Protein AF-A0A543B0J4-F1 (afdb_monomer)

Sequence (140 aa):
MSNDVAPTSSEAPSAAEYLVRTGGAVVIVAAALLASVAGAFLVPLKVSGSYLPVAAVITVAANIGLPLLALWWVRSRLVALIPGLIWFIVVLLATQPDSSGGVVIANMWPATVYLLSGAAAIAVMGYLTIVGSLRRFIAE

Organism: NCBI:txid1496996

Secondary structure (DSSP, 8-state):
-----------PPPHHHHHHHHHHHHHHHHHHHHHHHHHHHHTT-EETTEE-THHHHHHHHHHHHHHHHIIIII--HHHHHHHHHHHHHHHHHHTS--TTS--SS-SSHHHHHHHHHHHHHHHHHHHHHHH-THHHHT--

Solvent-accessible surface area (backbone atoms only — not comparable to full-atom values): 7689 Å² total; per-residue (Å²): 136,84,83,78,74,73,82,76,72,83,81,67,80,52,71,66,57,55,51,53,29,51,52,47,50,52,51,45,53,52,50,27,47,51,50,35,52,52,24,46,70,30,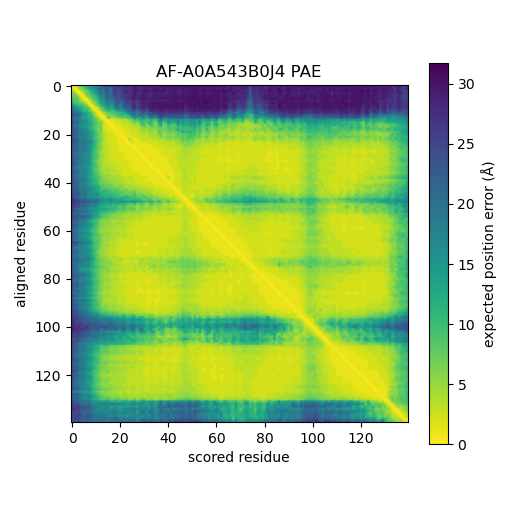39,76,36,63,58,97,89,39,78,45,63,57,21,27,55,53,36,32,50,47,33,47,48,48,26,52,47,24,44,71,68,46,64,32,66,70,63,25,49,45,39,42,52,46,31,51,53,49,51,57,58,34,54,40,69,46,100,86,69,47,50,65,51,53,100,46,73,47,39,53,50,30,52,52,41,33,51,49,30,29,52,53,46,47,49,37,55,71,76,45,56,62,62,59,71,75,76,108

Structure (mmCIF, N/CA/C/O backbone):
data_AF-A0A543B0J4-F1
#
_entry.id   AF-A0A543B0J4-F1
#
loop_
_atom_site.group_PDB
_atom_site.id
_atom_site.type_symbol
_atom_site.label_atom_id
_atom_site.label_alt_id
_atom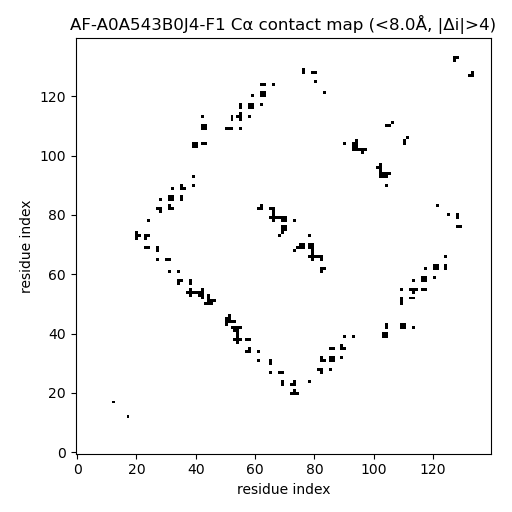_site.label_comp_id
_atom_site.label_asym_id
_atom_site.label_entity_id
_atom_site.label_seq_id
_atom_site.pdbx_PDB_ins_code
_atom_site.Cartn_x
_atom_site.Cartn_y
_atom_site.Cartn_z
_atom_site.occupancy
_atom_site.B_iso_or_equiv
_atom_site.auth_seq_id
_atom_site.auth_comp_id
_atom_site.auth_asym_id
_atom_site.auth_atom_id
_atom_site.pdbx_PDB_model_num
ATOM 1 N N . MET A 1 1 ? -37.886 -7.436 47.217 1.00 50.31 1 MET A N 1
ATOM 2 C CA . MET A 1 1 ? -36.432 -7.597 47.019 1.00 50.31 1 MET A CA 1
ATOM 3 C C . MET A 1 1 ? -36.059 -6.837 45.757 1.00 50.31 1 MET A C 1
ATOM 5 O O . MET A 1 1 ? -36.372 -7.315 44.676 1.00 50.31 1 MET A O 1
ATOM 9 N N . SER A 1 2 ? -35.531 -5.615 45.902 1.00 52.66 2 SER A N 1
ATOM 10 C CA . SER A 1 2 ? -34.975 -4.841 44.782 1.00 52.66 2 SER A CA 1
ATOM 11 C C . SER A 1 2 ? -33.645 -5.484 44.411 1.00 52.66 2 SER A C 1
ATOM 13 O O . SER A 1 2 ? -32.756 -5.553 45.257 1.00 52.66 2 SER A O 1
ATOM 15 N N . ASN A 1 3 ? -33.525 -6.017 43.197 1.00 61.81 3 ASN A N 1
ATOM 16 C CA . ASN A 1 3 ? -32.223 -6.383 42.653 1.00 61.81 3 ASN A CA 1
ATOM 17 C C . ASN A 1 3 ? -31.602 -5.106 42.090 1.00 61.81 3 ASN A C 1
ATOM 19 O O . ASN A 1 3 ? -31.711 -4.830 40.896 1.00 61.81 3 ASN A O 1
ATOM 23 N N . ASP A 1 4 ? -30.970 -4.329 42.966 1.00 59.31 4 ASP A N 1
ATOM 24 C CA . ASP A 1 4 ? -30.074 -3.254 42.561 1.00 59.31 4 ASP A CA 1
ATOM 25 C C . ASP A 1 4 ? -28.814 -3.909 41.982 1.00 59.31 4 ASP A C 1
ATOM 27 O O . ASP A 1 4 ? -27.851 -4.220 42.684 1.00 59.31 4 ASP A O 1
ATOM 31 N N . VAL A 1 5 ? -28.847 -4.192 40.680 1.00 65.31 5 VAL A N 1
ATOM 32 C CA . VAL A 1 5 ? -27.644 -4.523 39.917 1.00 65.31 5 VAL A CA 1
ATOM 33 C C . VAL A 1 5 ? -26.795 -3.258 39.906 1.00 65.31 5 VAL A C 1
ATOM 35 O O . VAL A 1 5 ? -27.117 -2.288 39.220 1.00 65.31 5 VAL A O 1
ATOM 38 N N . ALA A 1 6 ? -25.735 -3.250 40.716 1.00 60.72 6 ALA A N 1
ATOM 39 C CA . ALA A 1 6 ? -24.741 -2.188 40.700 1.00 60.72 6 ALA A CA 1
ATOM 40 C C . ALA A 1 6 ? -24.255 -1.979 39.254 1.00 60.72 6 ALA A C 1
ATOM 42 O O . ALA A 1 6 ? -23.971 -2.969 38.572 1.00 60.72 6 ALA A O 1
ATOM 43 N N . PRO A 1 7 ? -24.151 -0.733 38.759 1.00 55.00 7 PRO A N 1
ATOM 44 C CA . PRO A 1 7 ? -23.588 -0.492 37.441 1.00 55.00 7 PRO A CA 1
ATOM 45 C C . PRO A 1 7 ? -22.141 -0.990 37.458 1.00 55.00 7 PRO A C 1
ATOM 47 O O . PRO A 1 7 ? -21.287 -0.410 38.131 1.00 55.00 7 PRO A O 1
ATOM 50 N N . THR A 1 8 ? -21.864 -2.096 36.763 1.00 56.38 8 THR A N 1
ATOM 51 C CA . THR A 1 8 ? -20.497 -2.570 36.558 1.00 56.38 8 THR A CA 1
ATOM 52 C C . THR A 1 8 ? -19.751 -1.446 35.858 1.00 56.38 8 THR A C 1
ATOM 54 O O . THR A 1 8 ? -20.119 -1.044 34.754 1.00 56.38 8 THR A O 1
ATOM 57 N N . SER A 1 9 ? -18.776 -0.888 36.570 1.00 52.16 9 SER A N 1
ATOM 58 C CA . SER A 1 9 ? -17.838 0.141 36.134 1.00 52.16 9 SER A CA 1
ATOM 59 C C . SER A 1 9 ? -17.613 0.132 34.623 1.00 52.16 9 SER A C 1
ATOM 61 O O . SER A 1 9 ? -17.160 -0.874 34.086 1.00 52.16 9 SER A O 1
ATOM 63 N N . SER A 1 10 ? -17.910 1.262 33.978 1.00 54.09 10 SER A N 1
ATOM 64 C CA . SER A 1 10 ? -17.472 1.650 32.633 1.00 54.09 10 SER A CA 1
ATOM 65 C C . SER A 1 10 ? -16.203 0.904 32.189 1.00 54.09 10 SER A C 1
ATOM 67 O O . SER A 1 10 ? -15.107 1.260 32.625 1.00 54.09 10 SER A O 1
ATOM 69 N N . GLU A 1 11 ? -16.339 -0.110 31.328 1.00 58.06 11 GLU A N 1
ATOM 70 C CA . GLU A 1 11 ? -15.214 -0.815 30.701 1.00 58.06 11 GLU A CA 1
ATOM 71 C C . GLU A 1 11 ? -14.486 0.145 29.751 1.00 58.06 11 GLU A C 1
ATOM 73 O O . GLU A 1 11 ? -14.740 0.205 28.548 1.00 58.06 11 GLU A O 1
ATOM 78 N N . ALA A 1 12 ? -13.580 0.957 30.296 1.00 61.25 12 ALA A N 1
ATOM 79 C CA . ALA A 1 12 ? -12.558 1.594 29.485 1.00 61.25 12 ALA A CA 1
ATOM 80 C C . ALA A 1 12 ? -11.719 0.479 28.824 1.00 61.25 12 ALA A C 1
ATOM 82 O O . ALA A 1 12 ? -11.410 -0.510 29.498 1.00 61.25 12 ALA A O 1
ATOM 83 N N . PRO A 1 13 ? -11.346 0.599 27.535 1.00 62.69 13 PRO A N 1
ATOM 84 C CA . PRO A 1 13 ? -10.584 -0.437 26.847 1.00 62.69 13 PRO A CA 1
ATOM 85 C C . PRO A 1 13 ? -9.326 -0.782 27.645 1.00 62.69 13 PRO A C 1
ATOM 87 O O . PRO A 1 13 ? -8.574 0.115 28.037 1.00 62.69 13 PRO A O 1
ATOM 90 N N . SER A 1 14 ? -9.094 -2.072 27.899 1.00 79.56 14 SER A N 1
ATOM 91 C CA . SER A 1 14 ? -7.915 -2.498 28.657 1.00 79.56 14 SER A CA 1
ATOM 92 C C . SER A 1 14 ? -6.630 -2.028 27.957 1.00 79.56 14 SER A C 1
ATOM 94 O O . SER A 1 14 ? -6.548 -2.006 26.726 1.00 79.56 14 SER A O 1
ATOM 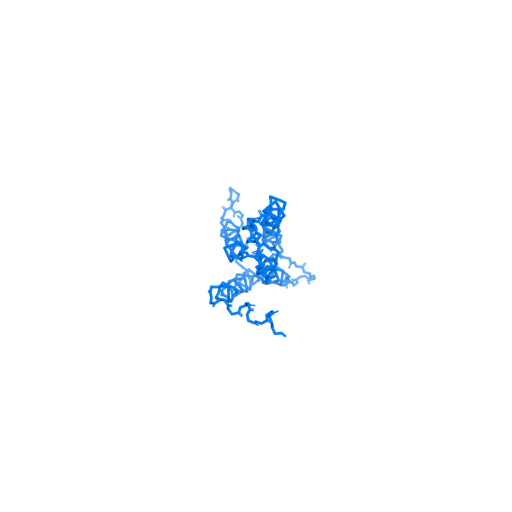96 N N . ALA A 1 15 ? -5.593 -1.672 28.720 1.00 80.88 15 ALA A N 1
ATOM 97 C CA . ALA A 1 15 ? -4.308 -1.242 28.154 1.00 80.88 15 ALA A CA 1
ATOM 98 C C . ALA A 1 15 ? -3.713 -2.281 27.177 1.00 80.88 15 ALA A C 1
ATOM 100 O O . ALA A 1 15 ? -3.077 -1.920 26.187 1.00 80.88 15 ALA A O 1
ATOM 101 N N . ALA A 1 16 ? -3.982 -3.569 27.413 1.00 81.50 16 ALA A N 1
ATOM 102 C CA . ALA A 1 16 ? -3.600 -4.663 26.526 1.00 81.50 16 ALA A CA 1
ATOM 103 C C . ALA A 1 16 ? -4.281 -4.573 25.147 1.00 81.50 16 ALA A C 1
ATOM 105 O O . ALA A 1 16 ? -3.628 -4.766 24.123 1.00 81.50 16 ALA A O 1
ATOM 106 N N . GLU A 1 17 ? -5.567 -4.218 25.095 1.00 83.19 17 GLU A N 1
ATOM 107 C CA . GLU A 1 17 ? -6.290 -4.030 23.834 1.00 83.19 17 GLU A CA 1
ATOM 108 C C . GLU A 1 17 ? -5.719 -2.857 23.024 1.00 83.19 17 GLU A C 1
ATOM 110 O O . GLU A 1 17 ? -5.541 -2.958 21.807 1.00 83.19 17 GLU A O 1
ATOM 115 N N . TYR A 1 18 ? -5.363 -1.761 23.700 1.00 84.00 18 TYR A N 1
ATOM 116 C CA . TYR A 1 18 ? -4.688 -0.628 23.065 1.00 84.00 18 TYR A CA 1
ATOM 117 C C . TYR A 1 18 ? -3.324 -1.013 22.483 1.00 84.00 18 TYR A C 1
ATOM 119 O O . TYR A 1 18 ? -3.014 -0.630 21.351 1.00 84.00 18 TYR A O 1
ATOM 127 N N . LEU A 1 19 ? -2.524 -1.793 23.215 1.00 87.62 19 LEU A N 1
ATOM 128 C CA . LEU A 1 19 ? -1.219 -2.268 22.746 1.00 87.62 19 LEU A CA 1
ATOM 129 C C . LEU A 1 19 ? -1.350 -3.167 21.512 1.00 87.62 19 LEU A C 1
ATOM 131 O O . LEU A 1 19 ? -0.626 -2.963 20.538 1.00 87.62 19 LEU A O 1
ATOM 135 N N . VAL A 1 20 ? -2.308 -4.100 21.502 1.00 87.25 20 VAL A N 1
ATOM 136 C CA . VAL A 1 20 ? -2.553 -4.986 20.351 1.00 87.25 20 VAL A CA 1
ATOM 137 C C . VAL A 1 20 ? -2.985 -4.189 19.120 1.00 87.25 20 VAL A C 1
ATOM 139 O O . VAL A 1 20 ? -2.452 -4.403 18.031 1.00 87.25 20 VAL A O 1
ATOM 142 N N . ARG A 1 21 ? -3.904 -3.228 19.274 1.00 88.25 21 ARG A N 1
ATOM 143 C CA . ARG A 1 21 ? -4.356 -2.379 18.157 1.00 88.25 21 ARG A CA 1
ATOM 144 C C . ARG A 1 21 ? -3.232 -1.496 17.613 1.00 88.25 21 ARG A C 1
ATOM 146 O O . ARG A 1 21 ? -3.113 -1.336 16.400 1.00 88.25 21 ARG A O 1
ATOM 153 N N . THR A 1 22 ? -2.394 -0.954 18.495 1.00 89.00 22 THR A N 1
ATOM 154 C CA . THR A 1 22 ? -1.243 -0.128 18.101 1.00 89.00 22 THR A CA 1
ATOM 155 C C . THR A 1 22 ? -0.193 -0.969 17.378 1.00 89.00 22 THR A C 1
ATOM 157 O O . THR A 1 22 ? 0.276 -0.574 16.313 1.00 89.00 22 THR A O 1
ATOM 160 N N . GLY A 1 23 ? 0.114 -2.165 17.890 1.00 91.00 23 GLY A N 1
ATOM 161 C CA . GLY A 1 23 ? 1.003 -3.118 17.226 1.00 91.00 23 GLY A CA 1
ATOM 162 C C . GLY A 1 23 ? 0.496 -3.512 15.837 1.00 91.00 23 GLY A C 1
ATOM 163 O O . GLY A 1 23 ? 1.254 -3.461 14.871 1.00 91.00 23 GLY A O 1
ATOM 164 N N . GLY A 1 24 ? -0.802 -3.801 15.706 1.00 90.12 24 GLY A N 1
ATOM 165 C CA . GLY A 1 24 ? -1.434 -4.080 14.414 1.00 90.12 24 GLY A CA 1
ATOM 166 C C . GLY A 1 24 ? -1.292 -2.921 13.422 1.00 90.12 24 GLY A C 1
ATOM 167 O O . GLY A 1 24 ? -0.954 -3.144 12.261 1.00 90.12 24 GLY A O 1
ATOM 168 N N . ALA A 1 25 ? -1.469 -1.675 13.874 1.00 91.25 25 ALA A N 1
ATOM 169 C CA . ALA A 1 25 ? -1.282 -0.495 13.028 1.00 91.25 25 ALA A CA 1
ATOM 170 C C . ALA A 1 25 ? 0.161 -0.377 12.507 1.00 91.25 25 ALA A C 1
ATOM 172 O O . ALA A 1 25 ? 0.362 -0.125 11.319 1.00 91.25 25 ALA A O 1
ATOM 173 N N . VAL A 1 26 ? 1.159 -0.620 13.363 1.00 95.12 26 VAL A N 1
ATOM 174 C CA . VAL A 1 26 ? 2.579 -0.623 12.968 1.00 95.12 26 VAL A CA 1
ATOM 175 C C . VAL A 1 26 ? 2.858 -1.707 11.925 1.00 95.12 26 VAL A C 1
ATOM 177 O O . VAL A 1 26 ? 3.510 -1.435 10.917 1.00 95.12 26 VAL A O 1
ATOM 180 N N . VAL A 1 27 ? 2.320 -2.915 12.118 1.00 95.75 27 VAL A N 1
ATOM 181 C CA . VAL A 1 27 ? 2.472 -4.023 11.161 1.00 95.75 27 VAL A CA 1
ATOM 182 C C . VAL A 1 27 ? 1.863 -3.674 9.803 1.00 95.75 27 VAL A C 1
ATOM 184 O O . VAL A 1 27 ? 2.491 -3.917 8.776 1.00 95.75 27 VAL A O 1
ATOM 187 N N . ILE A 1 28 ? 0.678 -3.059 9.776 1.00 95.75 28 ILE A N 1
ATOM 188 C CA . ILE A 1 28 ? 0.019 -2.636 8.530 1.00 95.75 28 ILE A CA 1
ATOM 189 C C . ILE A 1 28 ? 0.858 -1.597 7.785 1.00 95.75 28 ILE A C 1
ATOM 191 O O . ILE A 1 28 ? 1.022 -1.702 6.571 1.00 95.75 28 ILE A O 1
ATOM 195 N N . VAL A 1 29 ? 1.416 -0.620 8.504 1.00 95.88 29 VAL A N 1
ATOM 196 C CA . VAL A 1 29 ? 2.303 0.400 7.927 1.00 95.88 29 VAL A CA 1
ATOM 197 C C . VAL A 1 29 ? 3.552 -0.242 7.326 1.00 95.88 29 VAL A C 1
ATOM 199 O O . VAL A 1 29 ? 3.888 0.031 6.174 1.00 95.88 29 VAL A O 1
ATOM 202 N N . ALA A 1 30 ? 4.212 -1.130 8.073 1.00 96.25 30 ALA A N 1
ATOM 203 C CA . ALA A 1 30 ? 5.404 -1.828 7.604 1.00 96.25 30 ALA A CA 1
ATOM 204 C C . ALA A 1 30 ? 5.106 -2.702 6.375 1.00 96.25 30 ALA A C 1
ATOM 206 O O . ALA A 1 30 ? 5.843 -2.659 5.390 1.00 96.25 30 ALA A O 1
ATOM 207 N N . ALA A 1 31 ? 3.995 -3.442 6.395 1.00 95.81 31 ALA A N 1
ATOM 208 C CA . ALA A 1 31 ? 3.563 -4.273 5.277 1.00 95.81 31 ALA A CA 1
ATOM 209 C C . ALA A 1 31 ? 3.219 -3.438 4.034 1.00 95.81 31 ALA A C 1
ATOM 211 O O . ALA A 1 31 ? 3.613 -3.806 2.930 1.00 95.81 31 ALA A O 1
ATOM 212 N N . ALA A 1 32 ? 2.539 -2.298 4.201 1.00 95.75 32 ALA A N 1
ATOM 213 C CA . ALA A 1 32 ? 2.230 -1.384 3.103 1.00 95.75 32 ALA A CA 1
ATOM 214 C C . ALA A 1 32 ? 3.499 -0.825 2.458 1.00 95.75 32 ALA A C 1
ATOM 216 O O . ALA A 1 32 ? 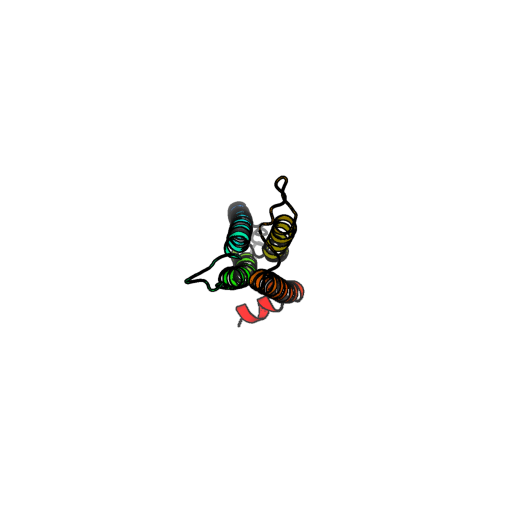3.609 -0.794 1.231 1.00 95.75 32 ALA A O 1
ATOM 217 N N . LEU A 1 33 ? 4.471 -0.420 3.278 1.00 96.75 33 LEU A N 1
ATOM 218 C CA . LEU A 1 33 ? 5.747 0.090 2.795 1.00 96.75 33 LEU A CA 1
ATOM 219 C C . LEU A 1 33 ? 6.515 -0.987 2.023 1.00 96.75 33 LEU A C 1
ATOM 221 O O . LEU A 1 33 ? 6.907 -0.753 0.882 1.00 96.75 33 LEU A O 1
ATOM 225 N N . LEU A 1 34 ? 6.663 -2.181 2.604 1.00 96.12 34 LEU A N 1
ATOM 226 C CA . LEU A 1 34 ? 7.339 -3.310 1.961 1.00 96.12 34 LEU A CA 1
ATOM 227 C C . LEU A 1 34 ? 6.672 -3.698 0.639 1.00 96.12 34 LEU A C 1
ATOM 229 O O . LEU A 1 34 ? 7.362 -3.849 -0.366 1.00 96.12 34 LEU A O 1
ATOM 233 N N .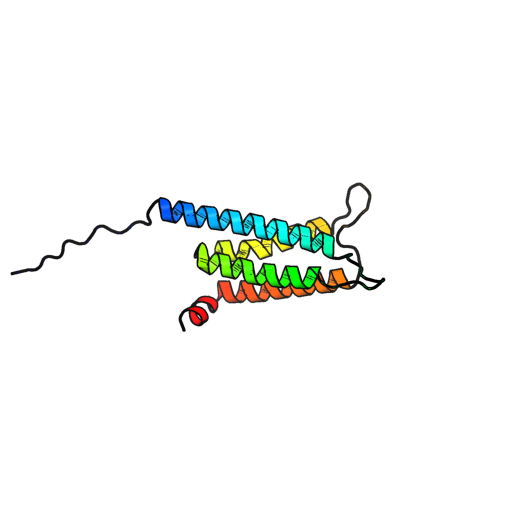 ALA A 1 35 ? 5.341 -3.812 0.615 1.00 94.56 35 ALA A N 1
ATOM 234 C CA . ALA A 1 35 ? 4.595 -4.149 -0.593 1.00 94.56 35 ALA A CA 1
ATOM 235 C C . ALA A 1 35 ? 4.751 -3.082 -1.686 1.00 94.56 35 ALA A C 1
ATOM 237 O O . ALA A 1 35 ? 4.898 -3.421 -2.857 1.00 94.56 35 ALA A O 1
ATOM 238 N N . SER A 1 36 ? 4.760 -1.801 -1.310 1.00 94.25 36 SER A N 1
ATOM 239 C CA . SER A 1 36 ? 4.907 -0.690 -2.256 1.00 94.25 36 SER A CA 1
ATOM 240 C C . SER A 1 36 ? 6.307 -0.633 -2.857 1.00 94.25 36 SER A C 1
ATOM 242 O O . SER A 1 36 ? 6.454 -0.471 -4.067 1.00 94.25 36 SER A O 1
ATOM 244 N N . VAL A 1 37 ? 7.334 -0.809 -2.023 1.00 94.12 37 VAL A N 1
ATOM 245 C CA . VAL A 1 37 ? 8.728 -0.858 -2.473 1.00 94.12 37 VAL A CA 1
ATOM 246 C C . VAL A 1 37 ? 8.935 -2.072 -3.377 1.00 94.12 37 VAL A C 1
ATOM 248 O O . VAL A 1 37 ? 9.373 -1.914 -4.513 1.00 94.12 37 VAL A O 1
ATOM 251 N N . ALA A 1 38 ? 8.549 -3.269 -2.929 1.00 93.25 38 ALA A N 1
ATOM 252 C CA . ALA A 1 38 ? 8.657 -4.484 -3.735 1.00 93.25 38 ALA A CA 1
ATOM 253 C C . ALA A 1 38 ? 7.898 -4.357 -5.066 1.00 93.25 38 ALA A C 1
ATOM 255 O O . ALA A 1 38 ? 8.436 -4.706 -6.115 1.00 93.25 38 ALA A O 1
ATOM 256 N N . GLY A 1 39 ? 6.682 -3.803 -5.034 1.00 91.25 39 GLY A N 1
ATOM 257 C CA . GLY A 1 39 ? 5.876 -3.525 -6.219 1.00 91.25 39 GLY A CA 1
ATOM 258 C C . GLY A 1 39 ? 6.609 -2.640 -7.224 1.00 91.25 39 GLY A C 1
ATOM 259 O O . GLY A 1 39 ? 6.702 -3.014 -8.390 1.00 91.25 39 GLY A O 1
ATOM 260 N N . ALA A 1 40 ? 7.205 -1.531 -6.774 1.00 90.94 40 ALA A N 1
ATOM 261 C CA . ALA A 1 40 ? 7.969 -0.627 -7.634 1.00 90.94 40 ALA A CA 1
ATOM 262 C C . ALA A 1 40 ? 9.158 -1.329 -8.319 1.00 90.94 40 ALA A C 1
ATOM 264 O O . ALA A 1 40 ? 9.345 -1.182 -9.525 1.00 90.94 40 ALA A O 1
ATOM 265 N N . PHE A 1 41 ? 9.911 -2.157 -7.586 1.00 89.88 41 PHE A N 1
ATOM 266 C CA . PHE A 1 41 ? 11.038 -2.920 -8.144 1.00 89.88 41 PHE A CA 1
ATOM 267 C C . PHE A 1 41 ? 10.613 -4.059 -9.085 1.00 89.88 41 PHE A C 1
ATOM 269 O O . PHE A 1 41 ? 11.402 -4.488 -9.926 1.00 89.88 41 PHE A O 1
ATOM 276 N N . LEU A 1 42 ? 9.374 -4.542 -8.976 1.00 91.94 42 LEU A N 1
ATOM 277 C CA . LEU A 1 42 ? 8.822 -5.590 -9.839 1.00 91.94 42 LEU A CA 1
ATOM 278 C C . LEU A 1 42 ? 8.221 -5.048 -11.144 1.00 91.94 42 LEU A C 1
ATOM 280 O O . LEU A 1 42 ? 7.937 -5.839 -12.042 1.00 91.94 42 LEU A O 1
ATOM 284 N N . VAL A 1 43 ? 8.034 -3.730 -11.285 1.00 90.38 43 VAL A N 1
ATOM 285 C CA . VAL A 1 43 ? 7.517 -3.108 -12.520 1.00 90.38 43 VAL A CA 1
ATOM 286 C C . VAL A 1 43 ? 8.339 -3.492 -13.764 1.00 90.38 43 VAL A C 1
ATOM 288 O O . VAL A 1 43 ? 7.732 -3.882 -14.767 1.00 90.38 43 VAL A O 1
ATOM 291 N N . PRO A 1 44 ? 9.688 -3.444 -13.749 1.00 89.25 44 PRO A N 1
ATOM 292 C CA . PRO A 1 44 ? 10.505 -3.842 -14.893 1.00 89.25 44 PRO A CA 1
ATOM 293 C C . PRO A 1 44 ? 10.703 -5.356 -15.059 1.00 89.25 44 PRO A C 1
ATOM 295 O O . PRO A 1 44 ? 11.488 -5.760 -15.920 1.00 89.25 44 PRO A O 1
ATOM 298 N N . LEU A 1 45 ? 10.021 -6.206 -14.279 1.00 89.81 45 LEU A N 1
ATOM 299 C CA . LEU A 1 45 ? 10.238 -7.651 -14.311 1.00 89.81 45 LEU A CA 1
ATOM 300 C C . LEU A 1 45 ? 9.884 -8.244 -15.683 1.00 89.81 45 LEU A C 1
ATOM 302 O O . LEU A 1 45 ? 8.764 -8.109 -16.187 1.00 89.81 45 LEU A O 1
ATOM 306 N N . LYS A 1 46 ? 10.853 -8.956 -16.262 1.00 88.69 46 LYS A N 1
ATOM 307 C CA . LYS A 1 46 ? 10.706 -9.690 -17.519 1.00 88.69 46 LYS A CA 1
ATOM 308 C C . LYS A 1 46 ? 10.861 -11.183 -17.289 1.00 88.69 46 LYS A C 1
ATOM 310 O O . LYS A 1 46 ? 11.781 -11.614 -16.601 1.00 88.69 46 LYS A O 1
ATOM 315 N N . VAL A 1 47 ? 10.014 -11.963 -17.947 1.00 89.62 47 VAL A N 1
ATOM 316 C CA . VAL A 1 47 ? 10.147 -13.417 -18.056 1.00 89.62 47 VAL A CA 1
ATOM 317 C C . VAL A 1 47 ? 10.140 -13.762 -19.539 1.00 89.62 47 VAL A C 1
ATOM 319 O O . VAL A 1 47 ? 9.237 -13.358 -20.271 1.00 89.62 47 VAL A O 1
ATOM 322 N N . SER A 1 48 ? 11.183 -14.451 -20.009 1.00 86.75 48 SER A N 1
ATOM 323 C CA . SER A 1 48 ? 11.331 -14.844 -21.422 1.00 86.75 48 SER A CA 1
ATOM 324 C C . SER A 1 48 ? 11.204 -13.674 -22.416 1.00 86.75 48 SER A C 1
ATOM 326 O O . SER A 1 48 ? 10.619 -13.809 -23.485 1.00 86.75 48 SER A O 1
ATOM 328 N N . GLY A 1 49 ? 11.709 -12.492 -22.047 1.00 85.50 49 GLY A N 1
ATOM 329 C CA . GLY A 1 49 ? 11.666 -11.284 -22.884 1.00 85.50 49 GLY A CA 1
ATOM 330 C C . GLY A 1 49 ? 10.350 -10.495 -22.839 1.00 85.50 49 GLY A C 1
ATOM 331 O O . GLY A 1 49 ? 10.326 -9.356 -23.301 1.00 85.50 49 GLY A O 1
ATOM 332 N N . SER A 1 50 ? 9.292 -11.036 -22.228 1.00 87.44 50 SER A N 1
ATOM 333 C CA . SER A 1 50 ? 8.008 -10.349 -22.042 1.00 87.44 50 SER A CA 1
ATOM 334 C C . SER A 1 50 ? 7.895 -9.753 -20.642 1.00 87.44 50 SER A C 1
ATOM 336 O O . SER A 1 50 ? 8.336 -10.357 -19.665 1.00 87.44 50 SER A O 1
ATOM 338 N N . TYR A 1 51 ? 7.297 -8.568 -20.530 1.00 88.69 51 TYR A N 1
ATOM 339 C CA . TYR A 1 51 ? 7.008 -7.963 -19.231 1.00 88.69 51 TYR A CA 1
ATOM 340 C C . TYR A 1 51 ? 5.857 -8.687 -18.539 1.00 88.69 51 TYR A C 1
ATOM 342 O O . TYR A 1 51 ? 4.842 -8.981 -19.173 1.00 88.69 51 TYR A O 1
ATOM 350 N N . LEU A 1 52 ? 5.999 -8.927 -17.237 1.00 88.50 52 LEU A N 1
ATOM 351 C CA . LEU A 1 52 ? 4.979 -9.603 -16.446 1.00 88.50 52 LEU A CA 1
ATOM 352 C C . LEU A 1 52 ? 4.340 -8.606 -15.464 1.00 88.50 52 LEU A C 1
ATOM 354 O O . LEU A 1 52 ? 5.057 -8.020 -14.654 1.00 88.50 52 LEU A O 1
ATOM 358 N N . PRO A 1 53 ? 3.008 -8.405 -15.477 1.00 88.50 53 PRO A N 1
ATOM 359 C CA . PRO A 1 53 ? 2.341 -7.377 -14.671 1.00 88.50 53 PRO A CA 1
ATOM 360 C C . PRO A 1 53 ? 2.166 -7.791 -13.196 1.00 88.50 53 PRO A C 1
ATOM 362 O O . PRO A 1 53 ? 1.166 -7.467 -12.559 1.00 88.50 53 PRO A O 1
ATOM 365 N N . VAL A 1 54 ? 3.137 -8.511 -12.627 1.00 91.38 54 VAL A N 1
ATOM 366 C CA . VAL A 1 54 ? 3.092 -9.023 -11.245 1.00 91.38 54 VAL A CA 1
ATOM 367 C C . VAL A 1 54 ? 3.016 -7.877 -10.239 1.00 91.38 54 VAL A C 1
ATOM 369 O O . VAL A 1 54 ? 2.272 -7.962 -9.264 1.00 91.38 54 VAL A O 1
ATOM 372 N N . ALA A 1 55 ? 3.720 -6.775 -10.514 1.00 91.50 55 ALA A N 1
ATOM 373 C CA . ALA A 1 55 ? 3.662 -5.564 -9.704 1.00 91.50 55 ALA A CA 1
ATOM 374 C C . ALA A 1 55 ? 2.223 -5.051 -9.543 1.00 91.50 55 ALA A C 1
ATOM 376 O O . ALA A 1 55 ? 1.802 -4.730 -8.435 1.00 91.50 55 ALA A O 1
ATOM 377 N N . ALA A 1 56 ? 1.444 -5.027 -10.632 1.00 91.38 56 ALA A N 1
ATOM 378 C CA . ALA A 1 56 ? 0.058 -4.567 -10.605 1.00 91.38 56 ALA A CA 1
ATOM 379 C C . ALA A 1 56 ? -0.820 -5.478 -9.734 1.00 91.38 56 ALA A C 1
ATOM 381 O O . ALA A 1 56 ? -1.601 -4.988 -8.921 1.00 91.38 56 ALA A O 1
ATOM 382 N N . VAL A 1 57 ? -0.641 -6.799 -9.847 1.00 94.62 57 VAL A N 1
ATOM 383 C CA . VAL A 1 57 ? -1.377 -7.788 -9.041 1.00 94.62 57 VAL A CA 1
ATOM 384 C C . VAL A 1 57 ? -1.080 -7.613 -7.551 1.00 94.62 57 VAL A C 1
ATOM 386 O O . VAL A 1 57 ? -2.010 -7.524 -6.749 1.00 94.62 57 VAL A O 1
ATOM 389 N N . ILE A 1 58 ? 0.200 -7.509 -7.178 1.00 93.19 58 ILE A N 1
ATOM 390 C CA . ILE A 1 58 ? 0.619 -7.303 -5.784 1.00 93.19 58 ILE A CA 1
ATOM 391 C C . ILE A 1 58 ? 0.054 -5.992 -5.244 1.00 93.19 58 ILE A C 1
ATOM 393 O O . ILE A 1 58 ? -0.471 -5.961 -4.134 1.00 93.19 58 ILE A O 1
ATOM 397 N N . THR A 1 59 ? 0.113 -4.918 -6.028 1.00 94.31 59 THR A N 1
ATOM 398 C CA . THR A 1 59 ? -0.403 -3.615 -5.612 1.00 94.31 59 THR A CA 1
ATOM 399 C C . THR A 1 59 ? -1.902 -3.624 -5.391 1.00 94.31 59 THR A C 1
ATOM 401 O O . THR A 1 59 ? -2.358 -3.083 -4.387 1.00 94.31 59 THR A O 1
ATOM 404 N N . VAL A 1 60 ? -2.678 -4.253 -6.273 1.00 95.69 60 VAL A N 1
ATOM 405 C CA . VAL A 1 60 ? -4.125 -4.387 -6.070 1.00 95.69 60 VAL A CA 1
ATOM 406 C C . VAL A 1 60 ? -4.407 -5.208 -4.812 1.00 95.69 60 VAL A C 1
ATOM 408 O O . VAL A 1 60 ? -5.191 -4.781 -3.966 1.00 95.69 60 VAL A O 1
ATOM 411 N N . ALA A 1 61 ? -3.725 -6.343 -4.642 1.00 95.81 61 ALA A N 1
ATOM 412 C CA . ALA A 1 61 ? -3.891 -7.193 -3.469 1.00 95.81 61 ALA A CA 1
ATOM 413 C C . ALA A 1 61 ? -3.543 -6.455 -2.165 1.00 95.81 61 ALA A C 1
ATOM 415 O O . ALA A 1 61 ? -4.301 -6.530 -1.201 1.00 95.81 61 ALA A O 1
ATOM 416 N N . ALA A 1 62 ? -2.447 -5.694 -2.135 1.00 94.25 62 ALA A N 1
ATOM 417 C CA . ALA A 1 62 ? -2.026 -4.926 -0.966 1.00 94.25 62 ALA A CA 1
ATOM 418 C C . ALA A 1 62 ? -2.980 -3.758 -0.661 1.00 94.25 62 ALA A C 1
ATOM 420 O O . ALA A 1 62 ? -3.388 -3.587 0.488 1.00 94.25 62 ALA A O 1
ATOM 421 N N . ASN A 1 63 ? -3.390 -2.998 -1.683 1.00 95.19 63 ASN A N 1
ATOM 422 C CA . ASN A 1 63 ? -4.289 -1.850 -1.528 1.00 95.19 63 ASN A CA 1
ATOM 423 C C . ASN A 1 63 ? -5.733 -2.239 -1.192 1.00 95.19 63 ASN A C 1
ATOM 425 O O . ASN A 1 63 ? -6.500 -1.374 -0.784 1.00 95.19 63 ASN A O 1
ATOM 429 N N . ILE A 1 64 ? -6.108 -3.513 -1.322 1.00 95.06 64 ILE A N 1
ATOM 430 C CA . ILE A 1 64 ? -7.397 -4.041 -0.854 1.00 95.06 64 ILE A CA 1
ATOM 431 C C . ILE A 1 64 ? -7.233 -4.760 0.486 1.00 95.06 64 ILE A C 1
ATOM 433 O O . ILE A 1 64 ? -7.940 -4.464 1.449 1.00 95.06 64 ILE A O 1
ATOM 437 N N . GLY A 1 65 ? -6.272 -5.676 0.574 1.00 94.81 65 GLY A N 1
ATOM 438 C CA . GLY A 1 65 ? -6.077 -6.541 1.732 1.00 94.81 65 GLY A CA 1
ATOM 439 C C . GLY A 1 65 ? -5.646 -5.793 2.990 1.00 94.81 65 GLY A C 1
ATOM 440 O O . GLY A 1 65 ? -6.191 -6.051 4.061 1.00 94.81 65 GLY A O 1
ATOM 441 N N . LEU A 1 66 ? -4.716 -4.837 2.889 1.00 94.44 66 LEU A N 1
ATOM 442 C CA . LEU A 1 66 ? -4.221 -4.112 4.065 1.00 94.44 66 LEU A CA 1
ATOM 443 C C . LEU A 1 66 ? -5.281 -3.187 4.684 1.00 94.44 66 LEU A C 1
ATOM 445 O O . LEU A 1 66 ? -5.412 -3.200 5.910 1.00 94.44 66 LEU A O 1
ATOM 449 N N . PRO A 1 67 ? -6.091 -2.441 3.905 1.00 93.50 67 PRO A N 1
ATOM 450 C CA . PRO A 1 67 ? -7.233 -1.722 4.466 1.00 93.50 67 PRO A CA 1
ATOM 451 C C . PRO A 1 67 ? -8.265 -2.636 5.137 1.00 93.50 67 PRO A C 1
ATOM 453 O O . PRO A 1 67 ? -8.746 -2.313 6.222 1.00 93.50 67 PRO A O 1
ATOM 456 N N . LEU A 1 68 ? -8.582 -3.794 4.543 1.00 93.12 68 LEU A N 1
ATOM 457 C CA . LEU A 1 68 ? -9.488 -4.773 5.160 1.00 93.12 68 LEU A CA 1
ATOM 458 C C . LEU A 1 68 ? -8.927 -5.296 6.486 1.00 93.12 68 LEU A C 1
ATOM 460 O O . LEU A 1 68 ? -9.633 -5.312 7.496 1.00 93.12 68 LEU A O 1
ATOM 464 N N . LEU A 1 69 ? -7.641 -5.644 6.506 1.00 91.62 69 LEU A N 1
ATOM 465 C CA . LEU A 1 69 ? -6.947 -6.086 7.710 1.00 91.62 69 LEU A CA 1
ATOM 466 C C . LEU A 1 69 ? -6.937 -4.993 8.787 1.00 91.62 69 LEU A C 1
ATOM 468 O O . LEU A 1 69 ? -7.164 -5.286 9.958 1.00 91.62 69 LEU A O 1
ATOM 472 N N . ALA A 1 70 ? -6.752 -3.726 8.409 1.00 91.31 70 ALA A N 1
ATOM 473 C CA . ALA A 1 70 ? -6.827 -2.590 9.326 1.00 91.31 70 ALA A CA 1
ATOM 474 C C . ALA A 1 70 ? -8.214 -2.433 9.960 1.00 91.31 70 ALA A C 1
ATOM 476 O O . ALA A 1 70 ? -8.329 -2.188 11.165 1.00 91.31 70 ALA A O 1
ATOM 477 N N . LEU A 1 71 ? -9.275 -2.595 9.169 1.00 90.50 71 LEU A N 1
ATOM 478 C CA . LEU A 1 71 ? -10.649 -2.517 9.660 1.00 90.50 71 LEU A CA 1
ATOM 479 C C . LEU A 1 71 ? -11.006 -3.692 10.573 1.00 90.50 71 LEU A C 1
ATOM 481 O O . LEU A 1 71 ? -11.720 -3.487 11.555 1.00 90.50 71 LEU A O 1
ATOM 485 N N . TRP A 1 72 ? -10.505 -4.888 10.274 1.00 88.88 72 TRP A N 1
ATOM 486 C CA . TRP A 1 72 ? -10.752 -6.086 11.071 1.00 88.88 72 TRP A CA 1
ATOM 487 C C . TRP A 1 72 ? -9.941 -6.095 12.376 1.00 88.88 72 TRP A C 1
ATOM 489 O O . TRP A 1 72 ? -10.508 -6.275 13.451 1.00 88.88 72 TRP A O 1
ATOM 499 N N . TRP A 1 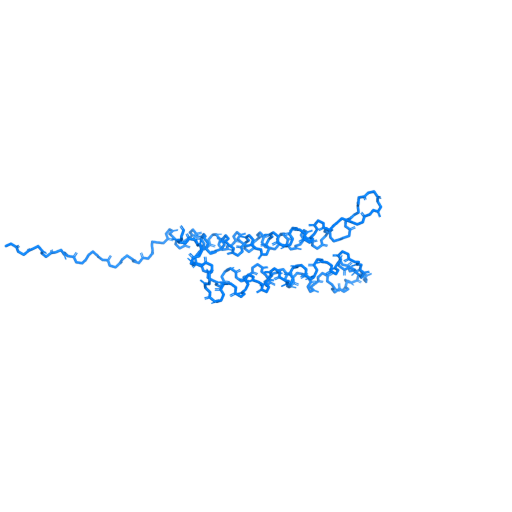73 ? -8.636 -5.825 12.302 1.00 88.88 73 TRP A N 1
ATOM 500 C CA . TRP A 1 73 ? -7.713 -5.964 13.432 1.00 88.88 73 TRP A CA 1
ATOM 501 C C . TRP A 1 73 ? -7.635 -4.705 14.306 1.00 88.88 73 TRP A C 1
ATOM 503 O O . TRP A 1 73 ? -7.783 -4.771 15.525 1.00 88.88 73 TRP A O 1
ATOM 513 N N . VAL A 1 74 ? -7.436 -3.534 13.692 1.00 90.06 74 VAL A N 1
ATOM 514 C CA . VAL A 1 74 ? -7.241 -2.257 14.411 1.00 90.06 74 VAL A CA 1
ATOM 515 C C . VAL A 1 74 ? -8.574 -1.543 14.659 1.00 90.06 74 VAL A C 1
ATOM 517 O O . VAL A 1 74 ? -8.690 -0.722 15.570 1.00 90.06 74 VAL A O 1
ATOM 520 N N . ARG A 1 75 ? -9.607 -1.869 13.869 1.00 87.25 75 ARG A N 1
ATOM 521 C CA . ARG A 1 75 ? -10.963 -1.290 13.932 1.00 87.25 75 ARG A CA 1
ATOM 522 C C . ARG A 1 75 ? -10.998 0.223 13.675 1.00 87.25 75 ARG A C 1
ATOM 524 O O . ARG A 1 75 ? -11.973 0.887 14.031 1.00 87.25 75 ARG A O 1
ATOM 531 N N . SER A 1 76 ? -9.974 0.762 13.005 1.00 86.00 76 SER A N 1
ATOM 532 C CA . SER A 1 76 ? -9.832 2.188 12.687 1.00 86.00 76 SER A CA 1
ATOM 533 C C . SER A 1 76 ? -9.912 2.449 11.184 1.00 86.00 76 SER A C 1
ATOM 535 O O . SER A 1 76 ? -9.145 1.892 10.400 1.00 86.00 76 SER A O 1
ATOM 537 N N . ARG A 1 77 ? -10.817 3.353 10.785 1.00 88.00 77 ARG A N 1
ATOM 538 C CA . ARG A 1 77 ? -10.963 3.786 9.384 1.00 88.00 77 ARG A CA 1
ATOM 539 C C . ARG A 1 77 ? -9.768 4.605 8.908 1.00 88.00 77 ARG A C 1
ATOM 541 O O . ARG A 1 77 ? -9.382 4.482 7.756 1.00 88.00 77 ARG A O 1
ATOM 548 N N . LEU A 1 78 ? -9.167 5.402 9.794 1.00 88.94 78 LEU A N 1
ATOM 549 C CA . LEU A 1 78 ? -7.994 6.205 9.449 1.00 88.94 78 LEU A CA 1
ATOM 550 C C . LEU A 1 78 ? -6.807 5.307 9.099 1.00 88.94 78 LEU A C 1
ATOM 552 O O . LEU A 1 78 ? -6.168 5.521 8.077 1.00 88.94 78 LEU A O 1
ATOM 556 N N . VAL A 1 79 ? -6.575 4.252 9.888 1.00 90.69 79 VAL A N 1
ATOM 557 C CA . VAL A 1 79 ? -5.490 3.290 9.633 1.00 90.69 79 VAL A CA 1
ATOM 558 C C . VAL A 1 79 ? -5.712 2.535 8.322 1.00 90.69 79 VAL A C 1
ATOM 560 O O . VAL A 1 79 ? -4.754 2.263 7.609 1.00 90.69 79 VAL A O 1
ATOM 563 N N . ALA A 1 80 ? -6.965 2.268 7.951 1.00 91.38 80 ALA A N 1
ATOM 564 C CA . ALA A 1 80 ? -7.297 1.621 6.685 1.00 91.38 80 ALA A CA 1
ATOM 565 C C . ALA A 1 80 ? -6.975 2.470 5.440 1.00 91.38 80 ALA A C 1
ATOM 567 O O . ALA A 1 80 ? -6.793 1.911 4.366 1.00 91.38 80 ALA A O 1
ATOM 568 N N . LEU A 1 81 ? -6.862 3.797 5.560 1.00 93.94 81 LEU A N 1
ATOM 569 C CA . LEU A 1 81 ? -6.482 4.676 4.444 1.00 93.94 81 LEU A CA 1
ATOM 570 C C . LEU A 1 81 ? -4.959 4.799 4.270 1.00 93.94 81 LEU A C 1
ATOM 572 O O . LEU A 1 81 ? -4.486 5.167 3.194 1.00 93.94 81 LEU A O 1
ATOM 576 N N . ILE A 1 82 ? -4.187 4.473 5.311 1.00 95.25 82 ILE A N 1
ATOM 577 C CA . ILE A 1 82 ? -2.727 4.628 5.323 1.00 95.25 82 ILE A CA 1
ATOM 578 C C . ILE A 1 82 ? -2.024 3.816 4.220 1.00 95.25 82 ILE A C 1
ATOM 580 O O . ILE A 1 82 ? -1.140 4.383 3.579 1.00 95.25 82 ILE A O 1
ATOM 584 N N . PRO A 1 83 ? -2.384 2.546 3.932 1.00 95.81 83 PRO A N 1
ATOM 585 C CA . PRO A 1 83 ? -1.699 1.765 2.902 1.00 95.81 83 PRO A CA 1
ATOM 586 C C . PRO A 1 83 ? -1.702 2.433 1.526 1.00 95.81 83 PRO A C 1
ATOM 588 O O . PRO A 1 83 ? -0.654 2.528 0.890 1.00 95.81 83 PRO A O 1
ATOM 591 N N . GLY A 1 84 ? -2.855 2.966 1.107 1.00 93.62 84 GLY A N 1
ATOM 592 C CA . GLY A 1 84 ? -2.973 3.667 -0.169 1.00 93.62 84 GLY A CA 1
ATOM 593 C C . GLY A 1 84 ? -2.133 4.942 -0.214 1.00 93.62 84 GLY A C 1
ATOM 594 O O . GLY A 1 84 ? -1.487 5.223 -1.222 1.00 93.62 84 GLY A O 1
ATOM 595 N N . LEU A 1 85 ? -2.081 5.683 0.897 1.00 96.69 85 LEU A N 1
ATOM 596 C CA . LEU A 1 85 ? -1.240 6.874 1.012 1.00 96.69 85 LEU A CA 1
ATOM 597 C C . LEU A 1 85 ? 0.254 6.529 0.933 1.00 96.69 85 LEU A C 1
ATOM 599 O O . LEU A 1 85 ? 0.993 7.188 0.206 1.00 96.69 85 LEU A O 1
ATOM 603 N N . ILE A 1 86 ? 0.693 5.486 1.644 1.00 96.88 86 ILE A N 1
ATOM 604 C CA . ILE A 1 86 ? 2.083 5.010 1.603 1.00 96.88 86 ILE A CA 1
ATOM 605 C C . ILE A 1 86 ? 2.457 4.607 0.181 1.00 96.88 86 ILE A C 1
ATOM 607 O O . ILE A 1 86 ? 3.479 5.063 -0.327 1.00 96.88 86 ILE A O 1
ATOM 611 N N . TRP A 1 87 ? 1.621 3.800 -0.473 1.00 96.88 87 TRP A N 1
ATOM 612 C CA . TRP A 1 87 ? 1.850 3.396 -1.855 1.00 96.88 87 TRP A CA 1
ATOM 613 C C . TRP A 1 87 ? 1.988 4.607 -2.775 1.00 96.88 87 TRP A C 1
ATOM 615 O O . TRP A 1 87 ? 2.951 4.693 -3.532 1.00 96.88 87 TRP A O 1
ATOM 625 N N . PHE A 1 88 ? 1.078 5.577 -2.664 1.00 95.44 88 PHE A N 1
ATOM 626 C CA . PHE A 1 88 ? 1.104 6.778 -3.491 1.00 95.44 88 PHE A CA 1
ATOM 627 C C . PHE A 1 88 ? 2.404 7.571 -3.312 1.00 95.44 88 PHE A C 1
ATOM 629 O O . PHE A 1 88 ? 3.044 7.933 -4.297 1.00 95.44 88 PHE A O 1
ATOM 636 N N . ILE A 1 89 ? 2.839 7.778 -2.064 1.00 96.06 89 ILE A N 1
ATOM 637 C CA . ILE A 1 89 ? 4.104 8.457 -1.755 1.00 96.06 89 ILE A CA 1
ATOM 638 C C . ILE A 1 89 ? 5.292 7.691 -2.349 1.00 96.06 89 ILE A C 1
ATOM 640 O O . ILE A 1 89 ? 6.140 8.291 -3.006 1.00 96.06 89 ILE A O 1
ATOM 644 N N . VAL A 1 90 ? 5.349 6.369 -2.161 1.00 94.75 90 VAL A N 1
ATOM 645 C CA . VAL A 1 90 ? 6.437 5.532 -2.692 1.00 94.75 90 VAL A CA 1
ATOM 646 C C . VAL A 1 90 ? 6.494 5.610 -4.213 1.00 94.75 90 VAL A C 1
ATOM 648 O O . VAL A 1 90 ? 7.575 5.758 -4.773 1.00 94.75 90 VAL A O 1
ATOM 651 N N . VAL A 1 91 ? 5.348 5.554 -4.890 1.00 92.69 91 VAL A N 1
ATOM 652 C CA . VAL A 1 91 ? 5.289 5.639 -6.351 1.00 92.69 91 VAL A CA 1
ATOM 653 C C . VAL A 1 91 ? 5.727 7.009 -6.850 1.00 92.69 91 VAL A C 1
ATOM 655 O O . VAL A 1 91 ? 6.518 7.075 -7.790 1.00 92.69 91 VAL A O 1
ATOM 658 N N . LEU A 1 92 ? 5.294 8.096 -6.205 1.00 91.75 92 LEU A N 1
ATOM 659 C CA . LEU A 1 92 ? 5.761 9.440 -6.547 1.00 91.75 92 LEU A CA 1
ATOM 660 C C . LEU A 1 92 ? 7.286 9.541 -6.468 1.00 91.75 92 LEU A C 1
ATOM 662 O O . LEU A 1 92 ? 7.907 10.019 -7.418 1.00 91.75 92 LEU A O 1
ATOM 666 N N . LEU A 1 93 ? 7.877 9.043 -5.377 1.00 91.50 93 LEU A N 1
ATOM 667 C CA . LEU A 1 93 ? 9.328 9.023 -5.181 1.00 91.50 93 LEU A CA 1
ATOM 668 C C . LEU A 1 93 ? 10.034 8.135 -6.213 1.00 91.50 93 LEU A C 1
ATOM 670 O O . LEU A 1 93 ? 11.040 8.541 -6.780 1.00 91.50 93 LEU A O 1
ATOM 674 N N . ALA A 1 94 ? 9.482 6.959 -6.511 1.00 88.50 94 ALA A N 1
ATOM 675 C CA . ALA A 1 94 ? 10.044 6.006 -7.468 1.00 88.50 94 ALA A CA 1
ATOM 676 C C . ALA A 1 94 ? 9.989 6.485 -8.932 1.00 88.50 94 ALA A C 1
ATOM 678 O O . ALA A 1 94 ? 10.675 5.922 -9.789 1.00 88.50 94 ALA A O 1
ATOM 679 N N . THR A 1 95 ? 9.174 7.503 -9.219 1.00 87.50 95 THR A N 1
ATOM 680 C CA . THR A 1 95 ? 9.065 8.130 -10.546 1.00 87.50 95 THR A CA 1
ATOM 681 C C . THR A 1 95 ? 9.987 9.350 -10.684 1.00 87.50 95 THR A C 1
ATOM 683 O O . THR A 1 95 ? 10.137 9.883 -11.781 1.00 87.50 95 THR A O 1
ATOM 686 N N . GLN A 1 96 ? 10.610 9.817 -9.593 1.00 87.50 96 GLN A N 1
ATOM 687 C CA . GLN A 1 96 ? 11.583 10.905 -9.673 1.00 87.50 96 GLN A CA 1
ATOM 688 C C . GLN A 1 96 ? 12.930 10.397 -10.215 1.00 87.50 96 GLN A C 1
ATOM 690 O O . GLN A 1 96 ? 13.318 9.268 -9.904 1.00 87.50 96 GLN A O 1
ATOM 695 N N . PRO A 1 97 ? 13.662 11.221 -10.986 1.00 82.19 97 PRO A N 1
ATOM 696 C CA . PRO A 1 97 ? 15.046 10.935 -11.344 1.00 82.19 97 PRO A CA 1
ATOM 697 C C . PRO A 1 97 ? 15.925 10.872 -10.094 1.00 82.19 97 PRO A C 1
ATOM 699 O O . PRO A 1 97 ? 15.859 11.755 -9.236 1.00 82.19 97 PRO A O 1
ATOM 702 N N . ASP A 1 98 ? 16.767 9.849 -10.002 1.00 79.62 98 ASP A N 1
ATOM 703 C CA . ASP A 1 98 ? 17.811 9.763 -8.988 1.00 79.62 98 ASP A CA 1
ATOM 704 C C . ASP A 1 98 ? 19.029 10.641 -9.348 1.00 79.62 98 ASP A C 1
ATOM 706 O O . ASP A 1 98 ? 19.118 11.229 -10.429 1.00 79.62 98 ASP A O 1
ATOM 710 N N . SER A 1 99 ? 20.002 10.734 -8.436 1.00 75.56 99 SER A N 1
ATOM 711 C CA . SER A 1 99 ? 21.242 11.503 -8.641 1.00 75.56 99 SER A CA 1
ATOM 712 C C . SER A 1 99 ? 22.117 10.989 -9.791 1.00 75.56 99 SER A C 1
ATOM 714 O O . SER A 1 99 ? 23.020 11.694 -10.234 1.00 75.56 99 SER A O 1
ATOM 716 N N . SER A 1 100 ? 21.872 9.766 -10.261 1.00 72.00 100 SER A N 1
ATOM 717 C CA . SER A 1 100 ? 22.491 9.166 -11.446 1.00 72.00 100 SER A CA 1
ATOM 718 C C . SER A 1 100 ? 21.636 9.300 -12.717 1.00 72.00 100 SER A C 1
ATOM 720 O O . SER A 1 100 ? 22.051 8.832 -13.775 1.00 72.00 100 SER A O 1
ATOM 722 N N . GLY A 1 101 ? 20.474 9.960 -12.644 1.00 69.50 101 GLY A N 1
ATOM 723 C CA . GLY A 1 101 ? 19.523 10.121 -13.747 1.00 69.50 101 GLY A CA 1
ATOM 724 C C . GLY A 1 101 ? 18.647 8.891 -14.022 1.00 69.50 101 GLY A C 1
ATOM 725 O O . GLY A 1 101 ? 17.911 8.878 -15.009 1.00 69.50 101 GLY A O 1
ATOM 726 N N . GLY A 1 102 ? 18.721 7.859 -13.178 1.00 72.75 102 GLY A N 1
ATOM 727 C CA . GLY A 1 102 ? 17.895 6.657 -13.238 1.00 72.75 102 GLY A CA 1
ATOM 728 C C . GLY A 1 102 ? 16.503 6.878 -12.647 1.00 72.75 102 GLY A C 1
ATOM 729 O O . GLY A 1 102 ? 16.293 7.757 -11.817 1.00 72.75 102 GLY A O 1
ATOM 730 N N . VAL A 1 103 ? 15.529 6.076 -13.081 1.00 78.75 103 VAL A N 1
ATOM 731 C CA . VAL A 1 103 ? 14.164 6.072 -12.532 1.00 78.75 103 VAL A CA 1
ATOM 732 C C . VAL A 1 103 ? 13.753 4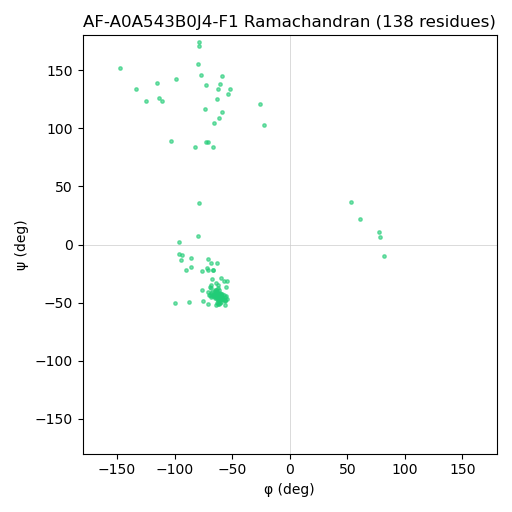.624 -12.296 1.00 78.75 103 VAL A C 1
ATOM 734 O O . VAL A 1 103 ? 13.940 3.778 -13.173 1.00 78.75 103 VAL A O 1
ATOM 737 N N . VAL A 1 104 ? 13.183 4.329 -11.125 1.00 78.12 104 VAL A N 1
ATOM 738 C CA . VAL A 1 104 ? 12.717 2.972 -10.784 1.00 78.12 104 VAL A CA 1
ATOM 739 C C . VAL A 1 104 ? 11.485 2.612 -11.616 1.00 78.12 104 VAL A C 1
ATOM 741 O O . VAL A 1 104 ? 11.401 1.522 -12.179 1.00 78.12 104 VAL A O 1
ATOM 744 N N . ILE A 1 105 ? 10.545 3.553 -11.742 1.00 79.31 105 ILE A N 1
ATOM 745 C CA . ILE A 1 105 ? 9.351 3.426 -12.582 1.00 79.31 105 ILE A CA 1
ATOM 746 C C . ILE A 1 105 ? 9.552 4.239 -13.866 1.00 79.31 105 ILE A C 1
ATOM 748 O O . ILE A 1 105 ? 9.228 5.422 -13.940 1.00 79.31 105 ILE A O 1
ATOM 752 N N . ALA A 1 106 ? 10.116 3.597 -14.888 1.00 79.25 106 ALA A N 1
ATOM 753 C CA . ALA A 1 106 ? 10.350 4.210 -16.194 1.00 79.25 106 ALA A CA 1
ATOM 754 C C . ALA A 1 106 ? 9.078 4.264 -17.068 1.00 79.25 106 ALA A C 1
ATOM 756 O O . ALA A 1 106 ? 8.055 3.644 -16.768 1.00 79.25 106 ALA A O 1
ATOM 757 N N . ASN A 1 107 ? 9.153 4.976 -18.198 1.00 82.94 107 ASN A N 1
ATOM 758 C CA . ASN A 1 107 ? 8.062 5.056 -19.171 1.00 82.94 107 ASN A CA 1
ATOM 759 C C . ASN A 1 107 ? 7.903 3.738 -19.956 1.00 82.94 107 ASN A C 1
ATOM 761 O O . ASN A 1 107 ? 8.510 3.541 -21.009 1.00 82.94 107 ASN A O 1
ATOM 765 N N . MET A 1 108 ? 7.100 2.819 -19.421 1.00 86.69 108 MET A N 1
ATOM 766 C CA . MET A 1 108 ? 6.8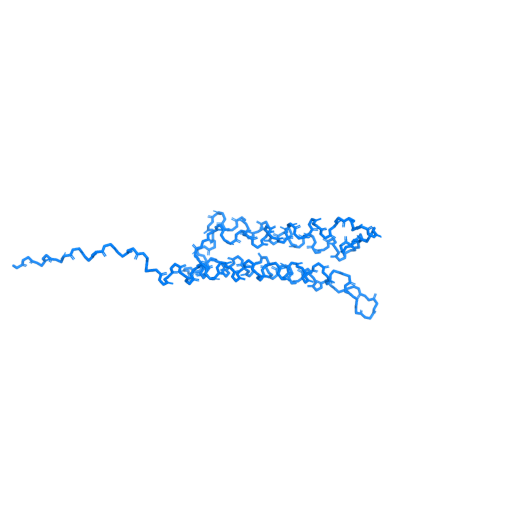23 1.502 -19.997 1.00 86.69 108 MET A CA 1
ATOM 767 C C . MET A 1 108 ? 5.393 1.053 -19.679 1.00 86.69 108 MET A C 1
ATOM 769 O O . MET A 1 108 ? 4.842 1.410 -18.641 1.00 86.69 108 MET A O 1
ATOM 773 N N . TRP A 1 109 ? 4.791 0.223 -20.538 1.00 89.56 109 TRP A N 1
ATOM 774 C CA . TRP A 1 109 ? 3.389 -0.186 -20.367 1.00 89.56 109 TRP A CA 1
ATOM 775 C C . TRP A 1 109 ? 3.062 -0.829 -18.998 1.00 89.56 109 TRP A C 1
ATOM 777 O O . TRP A 1 109 ? 1.990 -0.531 -18.468 1.00 89.56 109 TRP A O 1
ATOM 787 N N . PRO A 1 110 ? 3.940 -1.638 -18.354 1.00 90.12 110 PRO A N 1
ATOM 788 C CA . PRO A 1 110 ? 3.646 -2.190 -17.032 1.00 90.12 110 PRO A CA 1
ATOM 789 C C . PRO A 1 110 ? 3.597 -1.118 -15.944 1.00 90.12 110 PRO A C 1
ATOM 791 O O . PRO A 1 110 ? 2.831 -1.267 -14.996 1.00 90.12 110 PRO A O 1
ATOM 794 N N . ALA A 1 111 ? 4.355 -0.025 -16.092 1.00 90.31 111 ALA A N 1
ATOM 795 C CA . ALA A 1 111 ? 4.283 1.116 -15.183 1.00 90.31 111 ALA A CA 1
ATOM 796 C C . ALA A 1 111 ? 2.905 1.783 -15.260 1.00 90.31 111 ALA A C 1
ATOM 798 O O . ALA A 1 111 ? 2.304 2.076 -14.229 1.00 90.31 111 ALA A O 1
ATOM 799 N N . THR A 1 112 ? 2.359 1.947 -16.470 1.00 90.69 112 THR A N 1
ATOM 800 C CA . THR A 1 112 ? 0.999 2.467 -16.674 1.00 90.69 112 THR A CA 1
ATOM 801 C C . THR A 1 112 ? -0.047 1.567 -16.022 1.00 90.69 112 THR A C 1
ATOM 803 O O . THR A 1 112 ? -0.908 2.059 -15.297 1.00 90.69 112 THR A O 1
ATOM 806 N N . VAL A 1 113 ? 0.038 0.249 -16.232 1.00 93.69 113 VAL A N 1
ATOM 807 C CA . VAL A 1 113 ? -0.905 -0.708 -15.628 1.00 93.69 113 VAL A CA 1
ATOM 808 C C . VAL A 1 113 ? -0.821 -0.665 -14.105 1.00 93.69 113 VAL A C 1
ATOM 810 O O . VAL A 1 113 ? -1.854 -0.570 -13.455 1.00 93.69 113 VAL A O 1
ATOM 813 N N . TYR A 1 114 ? 0.391 -0.662 -13.549 1.00 93.56 114 TYR A N 1
ATOM 814 C CA . TYR A 1 114 ? 0.648 -0.567 -12.113 1.00 93.56 114 TYR A CA 1
ATOM 815 C C . TYR A 1 114 ? 0.055 0.703 -11.483 1.00 93.56 114 TYR A C 1
ATOM 817 O O . TYR A 1 114 ? -0.627 0.632 -10.457 1.00 93.56 114 TYR A O 1
ATOM 825 N N . LEU A 1 115 ? 0.268 1.858 -12.123 1.00 93.81 115 LEU A N 1
ATOM 826 C CA . LEU A 1 115 ? -0.278 3.148 -11.699 1.00 93.81 115 LEU A CA 1
ATOM 827 C C . LEU A 1 115 ? -1.809 3.142 -11.716 1.00 93.81 115 LEU A C 1
ATOM 829 O O . LEU A 1 115 ? -2.438 3.486 -10.715 1.00 93.81 115 LEU A O 1
ATOM 833 N N . LEU A 1 116 ? -2.411 2.723 -12.832 1.00 94.75 116 LEU A N 1
ATOM 834 C CA . LEU A 1 116 ? -3.865 2.716 -12.996 1.00 94.75 116 LEU A CA 1
ATOM 835 C C . LEU A 1 116 ? -4.539 1.724 -12.045 1.00 94.75 116 LEU A C 1
ATOM 837 O O . LEU A 1 116 ? -5.529 2.070 -11.402 1.00 94.75 116 LEU A O 1
ATOM 841 N N . SER A 1 117 ? -3.999 0.510 -11.911 1.00 94.88 117 SER A N 1
ATOM 842 C CA . SER A 1 117 ? -4.570 -0.516 -11.039 1.00 94.88 117 SER A CA 1
ATOM 843 C C . SER A 1 117 ? -4.456 -0.136 -9.565 1.00 94.88 117 SER A C 1
ATOM 845 O O . SER A 1 117 ? -5.406 -0.320 -8.804 1.00 94.88 117 SER A O 1
ATOM 847 N N . GLY A 1 118 ? -3.314 0.427 -9.157 1.00 93.75 118 GLY A N 1
ATOM 848 C CA . GLY A 1 118 ? -3.118 0.904 -7.792 1.00 93.75 118 GLY A CA 1
ATOM 849 C C . GLY A 1 118 ? -4.036 2.070 -7.448 1.00 93.75 118 GLY A C 1
ATOM 850 O O . GLY A 1 118 ? -4.712 2.021 -6.420 1.00 93.75 118 GLY A O 1
ATOM 851 N N . ALA A 1 119 ? -4.145 3.060 -8.337 1.00 95.88 119 ALA A N 1
ATOM 852 C CA . ALA A 1 119 ? -5.051 4.189 -8.156 1.00 95.88 119 ALA A CA 1
ATOM 853 C C . ALA A 1 119 ? -6.519 3.741 -8.072 1.00 95.88 119 ALA A C 1
ATOM 855 O O . ALA A 1 119 ? -7.241 4.177 -7.175 1.00 95.88 119 ALA A O 1
ATOM 856 N N . ALA A 1 120 ? -6.951 2.831 -8.952 1.00 96.25 120 ALA A N 1
ATOM 857 C CA . ALA A 1 120 ? -8.305 2.284 -8.930 1.00 96.25 120 ALA A CA 1
ATOM 858 C C . ALA A 1 120 ? -8.605 1.544 -7.616 1.00 96.25 120 ALA A C 1
ATOM 860 O O . ALA A 1 120 ? -9.639 1.791 -6.996 1.00 96.25 120 ALA A O 1
ATOM 861 N N . ALA A 1 121 ? -7.688 0.688 -7.150 1.00 94.75 121 ALA A N 1
ATOM 862 C CA . ALA A 1 121 ? -7.847 -0.037 -5.890 1.00 94.75 121 ALA A CA 1
ATOM 863 C C . ALA A 1 121 ? -7.976 0.918 -4.691 1.00 94.75 121 ALA A C 1
ATOM 865 O O . ALA A 1 121 ? -8.874 0.755 -3.865 1.00 94.75 121 ALA A O 1
ATOM 866 N N . ILE A 1 122 ? -7.131 1.952 -4.627 1.00 94.56 122 ILE A N 1
ATOM 867 C CA . ILE A 1 122 ? -7.186 2.972 -3.571 1.00 94.56 122 ILE A CA 1
ATOM 868 C C . ILE A 1 122 ? -8.494 3.756 -3.632 1.00 94.56 122 ILE A C 1
ATOM 870 O O . ILE A 1 122 ? -9.113 3.972 -2.593 1.00 94.56 122 ILE A O 1
ATOM 874 N N . ALA A 1 123 ? -8.938 4.165 -4.822 1.00 94.69 123 ALA A N 1
ATOM 875 C CA . ALA A 1 123 ? -10.179 4.913 -4.985 1.00 94.69 123 ALA A CA 1
ATOM 876 C C . ALA A 1 123 ? -11.389 4.105 -4.496 1.00 94.69 123 ALA A C 1
ATOM 878 O O . ALA A 1 123 ? -12.190 4.606 -3.705 1.00 94.69 123 ALA A O 1
ATOM 879 N N . VAL A 1 124 ? -11.486 2.835 -4.905 1.00 94.69 124 VAL A N 1
ATOM 880 C CA . VAL A 1 124 ? -12.562 1.930 -4.480 1.00 94.69 124 VAL A CA 1
ATOM 881 C C . VAL A 1 124 ? -12.522 1.716 -2.968 1.00 94.69 124 VAL A C 1
ATOM 883 O O . VAL A 1 124 ? -13.526 1.925 -2.287 1.00 94.69 124 VAL A O 1
ATOM 886 N N . MET A 1 125 ? -11.366 1.352 -2.410 1.00 93.69 125 MET A N 1
ATOM 887 C CA . MET A 1 125 ? -11.253 1.068 -0.977 1.00 93.69 125 MET A CA 1
ATOM 888 C C . MET A 1 125 ? -11.426 2.309 -0.107 1.00 93.69 125 MET A C 1
ATOM 890 O O . MET A 1 125 ? -12.061 2.236 0.948 1.00 93.69 125 MET A O 1
ATOM 894 N N . GLY A 1 126 ? -10.918 3.455 -0.554 1.00 92.25 126 GLY A N 1
ATOM 895 C CA . GLY A 1 126 ? -11.124 4.742 0.096 1.00 92.25 126 GLY A CA 1
ATOM 896 C C . GLY A 1 126 ? -12.605 5.098 0.149 1.00 92.25 126 GLY A C 1
ATOM 897 O O . GLY A 1 126 ? -13.133 5.362 1.231 1.00 92.25 126 GLY A O 1
ATOM 898 N N . TYR A 1 127 ? -13.301 5.004 -0.988 1.00 93.31 127 TYR A N 1
ATOM 899 C CA . TYR A 1 127 ? -14.744 5.226 -1.066 1.00 93.31 127 TYR A CA 1
ATOM 900 C C . TYR A 1 127 ? -15.515 4.309 -0.107 1.00 93.31 127 TYR A C 1
ATOM 902 O O . TYR A 1 127 ? -16.281 4.787 0.733 1.00 93.31 127 TYR A O 1
ATOM 910 N N . LEU A 1 128 ? -15.265 2.997 -0.162 1.00 91.31 128 LEU A N 1
ATOM 911 C CA . LEU A 1 128 ? -15.949 2.016 0.685 1.00 91.31 128 LEU A CA 1
ATOM 912 C C . LEU A 1 128 ? -15.688 2.233 2.184 1.00 91.31 128 LEU A C 1
ATOM 914 O O . LEU A 1 128 ? -16.582 2.023 3.010 1.00 91.31 128 LEU A O 1
ATOM 918 N N . THR A 1 129 ? -14.481 2.677 2.540 1.00 89.75 129 THR A N 1
ATOM 919 C CA . THR A 1 129 ? -14.090 2.975 3.924 1.00 89.75 129 THR A CA 1
ATOM 920 C C . THR A 1 129 ? -14.776 4.239 4.445 1.00 89.75 129 THR A C 1
ATOM 922 O O . THR A 1 129 ? -15.236 4.261 5.591 1.00 89.75 129 THR A O 1
ATOM 925 N N . ILE A 1 130 ? -14.882 5.279 3.610 1.00 89.62 130 ILE A N 1
ATOM 926 C CA . ILE A 1 130 ? -15.501 6.563 3.968 1.00 89.62 130 ILE A CA 1
ATOM 927 C C . ILE A 1 130 ? -17.018 6.414 4.105 1.00 89.62 130 ILE A C 1
ATOM 929 O O . ILE A 1 130 ? -17.577 6.766 5.145 1.00 89.62 130 ILE A O 1
ATOM 933 N N . VAL A 1 131 ? -17.672 5.834 3.094 1.00 87.81 131 VAL A N 1
ATOM 934 C CA . VAL A 1 131 ? -19.131 5.617 3.084 1.00 87.81 131 VAL A CA 1
ATOM 935 C C . VAL A 1 131 ? -19.552 4.608 4.160 1.00 87.81 131 VAL A C 1
ATOM 937 O O . VAL A 1 131 ? -20.691 4.606 4.622 1.00 87.81 131 VAL A O 1
ATOM 940 N N . GLY A 1 132 ? -18.621 3.768 4.620 1.00 75.12 132 GLY A N 1
ATOM 941 C CA . GLY A 1 132 ? -18.870 2.776 5.662 1.00 75.12 132 GLY A CA 1
ATOM 942 C C . GLY A 1 132 ? -19.611 1.534 5.163 1.00 75.12 132 GLY A C 1
ATOM 943 O O . GLY A 1 132 ? -20.010 0.709 5.985 1.00 75.12 132 GLY A O 1
ATOM 944 N N . SER A 1 133 ? -19.762 1.370 3.843 1.00 70.00 133 SER A N 1
ATOM 945 C CA . SER A 1 133 ? -20.421 0.214 3.216 1.00 70.00 133 SER A CA 1
ATOM 946 C C . SER A 1 133 ? -19.772 -1.116 3.608 1.00 70.00 133 SER A C 1
ATOM 948 O O . SER A 1 133 ? -20.470 -2.111 3.771 1.00 70.00 133 SER A O 1
ATOM 950 N N . LEU A 1 134 ? -18.459 -1.127 3.865 1.00 63.09 134 LEU A N 1
ATOM 951 C CA . LEU A 1 134 ? -17.711 -2.325 4.271 1.00 63.09 134 LEU A CA 1
ATOM 952 C C . LEU A 1 134 ? -18.205 -2.971 5.575 1.00 63.09 134 LEU A C 1
ATOM 954 O O . LEU A 1 134 ? -18.076 -4.179 5.735 1.00 63.09 134 LEU A O 1
ATOM 958 N N . ARG A 1 135 ? -18.789 -2.204 6.507 1.00 59.84 135 ARG A N 1
ATOM 959 C CA . ARG A 1 135 ? -19.301 -2.776 7.766 1.00 59.84 135 ARG A CA 1
ATOM 960 C C . ARG A 1 135 ? -20.622 -3.523 7.603 1.00 59.84 135 ARG A C 1
ATOM 962 O O . ARG A 1 135 ? -20.912 -4.359 8.447 1.00 59.84 135 ARG A O 1
ATOM 969 N N . ARG A 1 136 ? -21.407 -3.224 6.561 1.00 58.81 136 ARG A N 1
ATOM 970 C CA . ARG A 1 136 ? -22.688 -3.907 6.317 1.00 58.81 136 ARG A CA 1
ATOM 971 C C . ARG A 1 136 ? -22.465 -5.309 5.746 1.00 58.81 136 ARG A C 1
ATOM 973 O O . ARG A 1 136 ? -23.085 -6.240 6.220 1.00 58.81 136 ARG A O 1
ATOM 980 N N . PHE A 1 137 ? -21.491 -5.467 4.848 1.00 57.09 137 PHE A N 1
ATOM 981 C CA . PHE A 1 137 ? -21.172 -6.754 4.212 1.00 57.09 137 PHE A CA 1
ATOM 982 C C . PHE A 1 137 ? -20.502 -7.798 5.117 1.00 57.09 137 PHE A C 1
ATOM 984 O O . PHE A 1 137 ? -20.498 -8.967 4.771 1.00 57.09 137 PHE A O 1
ATOM 991 N N . ILE A 1 138 ? -19.882 -7.391 6.229 1.00 58.91 138 ILE A N 1
ATOM 992 C CA . ILE A 1 138 ? -19.204 -8.317 7.162 1.00 58.91 138 ILE A CA 1
ATOM 993 C C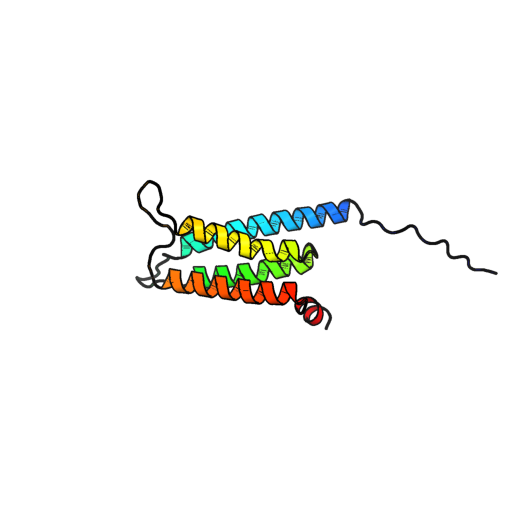 . ILE A 1 138 ? -20.141 -8.737 8.313 1.00 58.91 138 ILE A C 1
ATOM 995 O O . ILE A 1 138 ? -19.826 -9.651 9.068 1.00 58.91 138 ILE A O 1
ATOM 999 N N . ALA A 1 139 ? -21.270 -8.043 8.484 1.00 57.72 139 ALA A N 1
ATOM 1000 C CA . ALA A 1 139 ? -22.244 -8.317 9.540 1.00 57.72 139 ALA A CA 1
ATOM 1001 C C . ALA A 1 139 ? -23.421 -9.199 9.079 1.00 57.72 139 ALA A C 1
ATOM 1003 O O . ALA A 1 139 ? -24.223 -9.598 9.922 1.00 57.72 139 ALA A O 1
ATOM 1004 N N . GLU A 1 140 ? -23.519 -9.469 7.775 1.00 46.62 140 GLU A N 1
ATOM 1005 C CA . GLU A 1 140 ? -24.430 -10.441 7.150 1.00 46.62 140 GLU A CA 1
ATOM 1006 C C . GLU A 1 140 ? -23.697 -11.769 6.920 1.00 46.62 140 GLU A C 1
ATOM 1008 O O . GLU A 1 140 ? -24.332 -12.826 7.131 1.00 46.62 140 GLU A O 1
#

Foldseek 3Di:
DDPPPDPDPDCDPDPVLVVQLVVLLVVLLVLLLVLLLVLLQLLQDDDPNDRDLVSLVSLLCSLQVSLVSNCVRNVDLVSSLNSLVSNVVSLVVQQDQDPVRDHSQDPDPSSVSNVVSNVVSSVVSNVCSVVVVVVVVVVD

Radius of gyration: 20.46 Å; Cα contacts (8 Å, |Δi|>4): 146; chains: 1; bounding box: 59×26×70 Å

Mean predicted aligned error: 8.31 Å

pLDDT: mean 85.39, std 12.76, range [46.62, 96.88]

Nearest PDB structures (foldseek):
  4llc-assembly2_B  TM=3.329E-01  e=4.790E+00  Pseudomonas aeruginosa PAO1
  8ube-assembly1_B  TM=3.650E-01  e=6.438E+00  Bordetella phage BPP-1